Protein AF-A0A6D2HMR9-F1 (afdb_monomer_lite)

Foldseek 3Di:
DAPDWDWDWDDPDPPDIDTDIGGHQQPPPDPSFGQLAVLLVVLLVLLVVCVVVVDLPVLVDPVNLVSLVVNVCVQPPDDPDPDPAGFGAPCRHPNNDPPVCGGHHPRRRVSVVSSVVSCVVSDDDPPDD

InterPro domains:
  IPR008928 Six-hairpin glycosidase superfamily [SSF48208] (23-123)
  IPR024746 Glycosyl hydrolase family 100 [PF12899] (1-126)
  IPR024746 Glycosyl hydrolase family 100 [PTHR31916] (1-124)

Secondary structure (DSSP, 8-state):
--SEEEEEEEEEETTEEEEEEEEESSSSSTT----HHHHHHHHHHHHHHHHHH---HHHHSHHHHHHHHHHHHHHS---S--SSSPPB-TT-SS--S-SS--BS-HHHHHHHHHHHHHHHHHS------

Organism: NCBI:txid1685480

Sequence (129 aa):
MPASLKIRTVALDENTTEEVLDPDFGESAIGRVAPVGSSLWWIILLRAYGMLTEDFSLQERIDVQTGIKLIMNLCLADGFDMFPTLLVTGGSCMVDCRMGIHGHPLEIQSLFYSALKCLREMLPVNGSS

pLDDT: mean 88.16, std 10.09, range [33.56, 96.75]

Structure (mmCIF, N/CA/C/O backbone):
data_AF-A0A6D2HMR9-F1
#
_entry.id   AF-A0A6D2HMR9-F1
#
loop_
_atom_site.group_PDB
_atom_site.id
_atom_site.type_symbol
_atom_site.label_atom_id
_atom_site.label_alt_id
_atom_site.label_comp_id
_atom_site.label_asym_id
_atom_site.label_entity_id
_atom_site.label_seq_id
_atom_site.pdbx_PDB_ins_code
_atom_site.Cartn_x
_atom_site.Cartn_y
_atom_site.Cartn_z
_atom_site.occupancy
_atom_site.B_iso_or_equiv
_atom_site.auth_seq_id
_atom_site.auth_comp_id
_atom_site.auth_asym_id
_atom_site.auth_atom_id
_atom_site.pdbx_PDB_model_num
ATOM 1 N N . MET A 1 1 ? -2.228 4.771 -2.754 1.00 88.06 1 MET A N 1
ATOM 2 C CA . MET A 1 1 ? -1.896 5.494 -1.506 1.00 88.06 1 MET A CA 1
ATOM 3 C C . MET A 1 1 ? -0.828 6.528 -1.821 1.00 88.06 1 MET A C 1
ATOM 5 O O . MET A 1 1 ? 0.008 6.209 -2.661 1.00 88.06 1 MET A O 1
ATOM 9 N N . PRO A 1 2 ? -0.878 7.737 -1.235 1.00 89.12 2 PRO A N 1
ATOM 10 C CA . PRO A 1 2 ? 0.129 8.767 -1.484 1.00 89.12 2 PRO A CA 1
ATOM 11 C C . PRO A 1 2 ? 1.487 8.388 -0.877 1.00 89.12 2 PRO A C 1
ATOM 13 O O . PRO A 1 2 ? 1.558 7.603 0.072 1.00 89.12 2 PRO A O 1
ATOM 16 N N . ALA A 1 3 ? 2.564 8.938 -1.437 1.00 87.31 3 ALA A N 1
ATOM 17 C CA . ALA A 1 3 ? 3.919 8.802 -0.907 1.00 87.31 3 ALA A CA 1
ATOM 18 C C . ALA A 1 3 ? 4.100 9.669 0.342 1.00 87.31 3 ALA A C 1
ATOM 20 O O . ALA A 1 3 ? 4.688 9.239 1.331 1.00 87.31 3 ALA A O 1
ATOM 21 N N . SER A 1 4 ? 3.571 10.890 0.291 1.00 89.50 4 SER A N 1
ATOM 22 C CA . SER A 1 4 ? 3.618 11.854 1.384 1.00 89.50 4 SER A CA 1
ATOM 23 C C . SER A 1 4 ? 2.376 12.743 1.364 1.00 89.50 4 SER A C 1
ATOM 25 O O . SER A 1 4 ? 1.587 12.704 0.419 1.00 89.50 4 SER A O 1
ATOM 27 N N . LEU A 1 5 ? 2.177 13.530 2.417 1.00 93.00 5 LEU A N 1
ATOM 28 C CA . LEU A 1 5 ? 1.146 14.561 2.453 1.00 93.00 5 LEU A CA 1
ATOM 29 C C . LEU A 1 5 ? 1.676 15.797 3.174 1.00 93.00 5 LEU A C 1
ATOM 31 O O . LEU A 1 5 ? 2.511 15.687 4.075 1.00 93.00 5 LEU A O 1
ATOM 35 N N . LYS A 1 6 ? 1.178 16.969 2.790 1.00 93.00 6 LYS A N 1
ATOM 36 C CA . LYS A 1 6 ? 1.446 18.243 3.461 1.00 93.00 6 LYS A CA 1
ATOM 37 C C . LYS A 1 6 ? 0.140 18.838 3.963 1.00 93.00 6 LYS A C 1
ATOM 39 O O . LYS A 1 6 ? -0.915 18.607 3.384 1.00 93.00 6 LYS A O 1
ATOM 44 N N . ILE A 1 7 ? 0.218 19.620 5.030 1.00 93.19 7 ILE A N 1
ATOM 45 C CA . ILE A 1 7 ? -0.912 20.414 5.511 1.00 93.19 7 ILE A CA 1
ATOM 46 C C . ILE A 1 7 ? -0.753 21.809 4.909 1.00 93.19 7 ILE A C 1
ATOM 48 O O . ILE A 1 7 ? 0.304 22.427 5.059 1.00 93.19 7 ILE A O 1
ATOM 52 N N . ARG A 1 8 ? -1.771 22.286 4.189 1.00 90.62 8 ARG A N 1
ATOM 53 C CA . ARG A 1 8 ? -1.816 23.647 3.646 1.00 90.62 8 ARG A CA 1
ATOM 54 C C . ARG A 1 8 ? -2.909 24.436 4.344 1.00 90.62 8 ARG A C 1
ATOM 56 O O . ARG A 1 8 ? -4.047 23.987 4.409 1.00 90.62 8 ARG A O 1
ATOM 63 N N . THR A 1 9 ? -2.560 25.625 4.815 1.00 89.94 9 THR A N 1
ATOM 64 C CA . THR A 1 9 ? -3.522 26.582 5.360 1.00 89.94 9 THR A CA 1
ATOM 65 C C . THR A 1 9 ? -4.052 27.449 4.223 1.00 89.94 9 THR A C 1
ATOM 67 O O . THR A 1 9 ? -3.276 28.133 3.553 1.00 89.94 9 THR A O 1
ATOM 70 N N . VAL A 1 10 ? -5.360 27.407 3.985 1.00 87.44 10 VAL A N 1
ATOM 71 C CA . VAL A 1 10 ? -6.041 28.187 2.945 1.00 87.44 10 VAL A CA 1
ATOM 72 C C . VAL A 1 10 ? -6.919 29.235 3.623 1.00 87.44 10 VAL A C 1
ATOM 74 O O . VAL A 1 10 ? -7.682 28.913 4.530 1.00 87.44 10 VAL A O 1
ATOM 77 N N . ALA A 1 11 ? -6.795 30.498 3.213 1.00 85.31 11 ALA A N 1
ATOM 78 C CA . ALA A 1 11 ? -7.689 31.555 3.675 1.00 85.31 11 ALA A CA 1
ATOM 79 C C . ALA A 1 11 ? -9.036 31.425 2.950 1.00 85.31 11 ALA A C 1
ATOM 81 O O . ALA A 1 11 ? -9.073 31.467 1.720 1.00 85.31 11 ALA A O 1
ATOM 82 N N . LEU A 1 12 ? -10.114 31.246 3.713 1.00 79.94 12 LEU A N 1
ATOM 83 C CA . LEU A 1 12 ? -11.483 31.234 3.195 1.00 79.94 12 LEU A CA 1
ATOM 84 C C . LEU A 1 12 ? -12.058 32.656 3.144 1.00 79.94 12 LEU A C 1
ATOM 86 O O . LEU A 1 12 ? -12.690 33.006 2.157 1.00 79.94 12 LEU A O 1
ATOM 90 N N . ASP A 1 13 ? -11.769 33.465 4.171 1.00 81.31 13 ASP A N 1
ATOM 91 C CA . ASP A 1 13 ? -12.193 34.864 4.342 1.00 81.31 13 ASP A CA 1
ATOM 92 C C . ASP A 1 13 ? -11.123 35.661 5.124 1.00 81.31 13 ASP A C 1
ATOM 94 O O . ASP 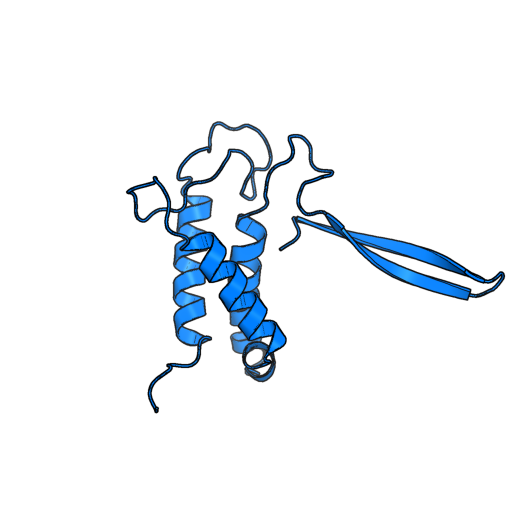A 1 13 ? -10.157 35.077 5.620 1.00 81.31 13 ASP A O 1
ATOM 98 N N . GLU A 1 14 ? -11.296 36.984 5.294 1.00 74.69 14 GLU A N 1
ATOM 99 C CA . GLU A 1 14 ? -10.324 37.886 5.959 1.00 74.69 14 GLU A CA 1
ATOM 100 C C . GLU A 1 14 ? -9.881 37.430 7.367 1.00 74.69 14 GLU A C 1
ATOM 102 O O . GLU A 1 14 ? -8.781 37.770 7.796 1.00 74.69 14 GLU A O 1
ATOM 107 N N . ASN A 1 15 ? -10.696 36.628 8.067 1.00 77.94 15 ASN A N 1
ATOM 108 C CA . ASN A 1 15 ? -10.433 36.152 9.431 1.00 77.94 15 ASN A CA 1
ATOM 109 C C . ASN A 1 15 ? -10.560 34.626 9.615 1.00 77.94 15 ASN A C 1
ATOM 111 O O . ASN A 1 15 ? -10.557 34.152 10.752 1.00 77.94 15 ASN A O 1
ATOM 115 N N . THR A 1 16 ? -10.727 33.834 8.550 1.00 81.56 16 THR A N 1
ATOM 116 C CA . THR A 1 16 ? -10.947 32.379 8.677 1.00 81.56 16 THR A CA 1
ATOM 117 C C . THR A 1 16 ? -10.012 31.595 7.770 1.00 81.56 16 THR A C 1
ATOM 119 O O . THR A 1 16 ? -9.970 31.798 6.558 1.00 81.56 16 THR A O 1
ATOM 122 N N . THR A 1 17 ? -9.269 30.675 8.380 1.00 87.12 17 THR A N 1
ATOM 123 C CA . THR A 1 17 ? -8.332 29.776 7.707 1.00 87.12 17 THR A CA 1
ATOM 124 C C . THR A 1 17 ? -8.759 28.329 7.899 1.00 87.12 17 THR A C 1
ATOM 126 O O . THR A 1 17 ? -9.106 27.942 9.013 1.00 87.12 17 THR A O 1
ATOM 129 N N . GLU A 1 18 ? -8.675 27.527 6.844 1.00 91.25 18 GLU A N 1
ATOM 130 C CA . GLU A 1 18 ? -8.920 26.085 6.877 1.00 91.25 18 GLU A CA 1
ATOM 131 C C . GLU A 1 18 ? -7.628 25.315 6.589 1.00 91.25 18 GLU A C 1
ATOM 133 O O . GLU A 1 18 ? -6.816 25.718 5.751 1.00 91.25 18 GLU A O 1
ATOM 138 N N . GLU A 1 19 ? -7.426 24.206 7.299 1.00 92.31 19 GLU A N 1
ATOM 139 C CA . GLU A 1 19 ? -6.329 23.278 7.041 1.00 92.31 19 GLU A CA 1
ATOM 140 C C . GLU A 1 19 ? -6.785 22.177 6.087 1.00 92.31 19 GLU A C 1
ATOM 142 O O . GLU A 1 19 ? -7.712 21.422 6.374 1.00 92.31 19 GLU A O 1
ATOM 147 N N . VAL A 1 20 ? -6.095 22.062 4.955 1.00 92.44 20 VAL A N 1
ATOM 148 C CA . VAL A 1 20 ? -6.380 21.067 3.922 1.00 92.44 20 VAL A CA 1
ATOM 149 C C . VAL A 1 20 ? -5.195 20.119 3.787 1.00 92.44 20 VAL A C 1
ATOM 151 O O . VAL A 1 20 ? -4.038 20.547 3.727 1.00 92.44 20 VAL A O 1
ATOM 154 N N . LEU A 1 21 ? -5.484 18.820 3.707 1.00 92.56 21 LEU A N 1
ATOM 155 C CA . LEU A 1 21 ? -4.483 17.799 3.408 1.00 92.56 21 LEU A CA 1
ATOM 156 C C . LEU A 1 21 ? -4.192 17.782 1.904 1.00 92.56 21 LEU A C 1
ATOM 158 O O . LEU A 1 21 ? -5.089 17.594 1.087 1.00 92.56 21 LEU A O 1
ATOM 162 N N . ASP A 1 22 ? -2.923 17.946 1.555 1.00 91.88 22 ASP A N 1
ATOM 163 C CA . ASP A 1 22 ? -2.403 17.934 0.192 1.00 91.88 22 ASP A CA 1
ATOM 164 C C . ASP A 1 22 ? -1.545 16.679 -0.031 1.00 91.88 22 ASP A C 1
ATOM 166 O O . ASP A 1 22 ? -0.379 16.659 0.383 1.00 91.88 22 ASP A O 1
ATOM 170 N N . PRO A 1 23 ? -2.115 15.600 -0.594 1.00 92.06 23 PRO A N 1
ATOM 171 C CA . PRO A 1 23 ? -1.385 14.365 -0.856 1.00 92.06 23 PRO A CA 1
ATOM 172 C C . PRO A 1 23 ? -0.488 14.485 -2.098 1.00 92.06 23 PRO A C 1
ATOM 174 O O . PRO A 1 23 ? -0.895 15.062 -3.098 1.00 92.06 23 PRO A O 1
ATOM 177 N N . ASP A 1 24 ? 0.693 13.864 -2.056 1.00 90.50 24 ASP A N 1
ATOM 178 C CA . ASP A 1 24 ? 1.592 13.688 -3.205 1.00 90.50 24 ASP A CA 1
ATOM 179 C C . ASP A 1 24 ? 1.704 12.194 -3.534 1.00 90.50 24 ASP A C 1
ATOM 181 O O . ASP A 1 24 ? 2.170 11.395 -2.711 1.00 90.50 24 ASP A O 1
ATOM 185 N N . PHE A 1 25 ? 1.268 11.796 -4.730 1.00 88.12 25 PHE A N 1
ATOM 186 C CA . PHE A 1 25 ? 1.316 10.412 -5.215 1.00 88.12 25 PHE A CA 1
ATOM 187 C C . PHE A 1 25 ? 2.574 10.107 -6.036 1.00 88.12 25 PHE A C 1
ATOM 189 O O . PHE A 1 25 ? 2.668 9.039 -6.644 1.00 88.12 25 PHE A O 1
ATOM 196 N N . GLY A 1 26 ? 3.554 11.011 -6.019 1.00 84.62 26 GLY A N 1
ATOM 197 C CA . GLY A 1 26 ? 4.788 10.913 -6.787 1.00 84.62 26 GLY A CA 1
ATOM 198 C C . GLY A 1 26 ? 4.834 11.893 -7.957 1.00 84.62 26 GLY A C 1
ATOM 199 O O . GLY A 1 26 ? 5.865 11.986 -8.619 1.00 84.62 26 GLY A O 1
ATOM 200 N N . GLU A 1 27 ? 3.776 12.667 -8.214 1.00 84.31 27 GLU A N 1
ATOM 201 C CA . GLU A 1 27 ? 3.772 13.717 -9.236 1.00 84.31 27 GLU A CA 1
ATOM 202 C C . GLU A 1 27 ? 4.801 14.818 -8.960 1.00 84.31 27 GLU A C 1
ATOM 204 O O . GLU A 1 27 ? 5.366 15.371 -9.911 1.00 84.31 27 GLU A O 1
ATOM 209 N N . SER A 1 28 ? 5.079 15.095 -7.681 1.00 80.69 28 SER A N 1
ATOM 210 C CA . SER A 1 28 ? 6.090 16.069 -7.257 1.00 80.69 28 SER A CA 1
ATOM 211 C C . SER A 1 28 ? 7.437 15.422 -6.915 1.00 80.69 28 SER A C 1
ATOM 213 O O . SER A 1 28 ? 8.416 16.132 -6.676 1.00 80.69 28 SER A O 1
ATOM 215 N N . ALA A 1 29 ? 7.517 14.087 -6.921 1.00 78.06 29 ALA A N 1
ATOM 216 C CA . ALA A 1 29 ? 8.737 13.351 -6.620 1.00 78.06 29 ALA A CA 1
ATOM 217 C C . ALA A 1 29 ? 9.742 13.391 -7.783 1.00 78.06 29 ALA A C 1
ATOM 219 O O . ALA A 1 29 ? 9.389 13.364 -8.970 1.00 78.06 29 ALA A O 1
ATOM 220 N N . ILE A 1 30 ? 11.032 13.398 -7.440 1.00 69.69 30 ILE A N 1
ATOM 221 C CA . ILE A 1 30 ? 12.120 13.362 -8.421 1.00 69.69 30 ILE A CA 1
ATOM 222 C C . ILE A 1 30 ? 12.044 12.030 -9.180 1.00 69.69 30 ILE A C 1
ATOM 224 O O . ILE A 1 30 ? 12.223 10.962 -8.608 1.00 69.69 30 ILE A O 1
ATOM 228 N N . GLY A 1 31 ? 11.771 12.092 -10.486 1.00 69.50 31 G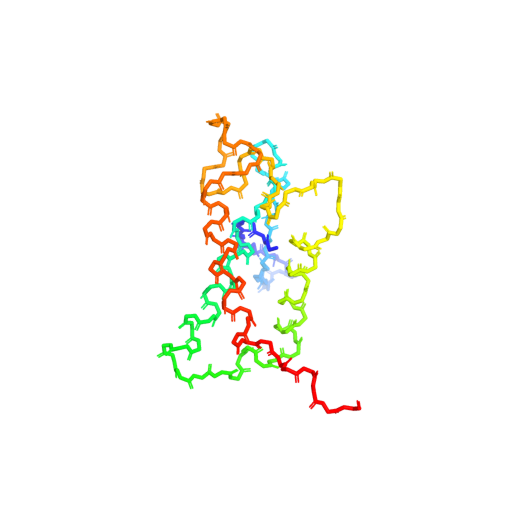LY A N 1
ATOM 229 C CA . GLY A 1 31 ? 11.650 10.903 -11.337 1.00 69.50 31 GLY A CA 1
ATOM 230 C C . GLY A 1 31 ? 10.235 10.333 -11.477 1.00 69.50 31 GLY A C 1
ATOM 231 O O . GLY A 1 31 ? 10.089 9.344 -12.191 1.00 69.50 31 GLY A O 1
ATOM 232 N N . ARG A 1 32 ? 9.214 10.972 -10.880 1.00 77.44 32 ARG A N 1
ATOM 233 C CA . ARG A 1 32 ? 7.788 10.607 -11.005 1.00 77.44 32 ARG A CA 1
ATOM 234 C C . ARG A 1 32 ? 7.518 9.122 -10.764 1.00 77.44 32 ARG A C 1
ATOM 236 O O . ARG A 1 32 ? 6.998 8.421 -11.633 1.00 77.44 32 ARG A O 1
ATOM 243 N N . VAL A 1 33 ? 7.925 8.640 -9.595 1.00 74.81 33 VAL A N 1
ATOM 244 C CA . VAL A 1 33 ? 7.834 7.220 -9.250 1.00 74.81 33 VAL A CA 1
ATOM 245 C C . VAL A 1 33 ? 6.578 6.938 -8.435 1.00 74.81 33 VAL A C 1
ATOM 247 O O . VAL A 1 33 ? 6.278 7.648 -7.480 1.00 74.81 33 VAL A O 1
ATOM 250 N N . ALA A 1 34 ? 5.856 5.878 -8.800 1.00 78.69 34 ALA A N 1
ATOM 251 C CA . ALA A 1 34 ? 4.678 5.437 -8.066 1.00 78.69 34 ALA A CA 1
ATOM 252 C C . ALA A 1 34 ? 5.076 4.732 -6.746 1.00 78.69 34 ALA A C 1
ATOM 254 O O . ALA A 1 34 ? 5.848 3.764 -6.778 1.00 78.69 34 ALA A O 1
ATOM 255 N N . PRO A 1 35 ? 4.527 5.142 -5.587 1.00 80.25 35 PRO A N 1
ATOM 256 C CA . PRO A 1 35 ? 4.905 4.626 -4.272 1.00 80.25 35 PRO A CA 1
ATOM 257 C C . PRO A 1 35 ? 4.154 3.327 -3.938 1.00 80.25 35 PRO A C 1
ATOM 259 O O . PRO A 1 35 ? 3.272 3.287 -3.074 1.00 80.25 35 PRO A O 1
ATOM 262 N N . VAL A 1 36 ? 4.493 2.235 -4.625 1.00 86.38 36 VAL A N 1
ATOM 263 C CA . VAL A 1 36 ? 3.870 0.917 -4.392 1.00 86.38 36 VAL A CA 1
ATOM 264 C C . VAL A 1 36 ? 4.029 0.493 -2.928 1.00 86.38 36 VAL A C 1
ATOM 266 O O . VAL A 1 36 ? 3.058 0.054 -2.304 1.00 86.38 36 VAL A O 1
ATOM 269 N N . GLY A 1 37 ? 5.213 0.717 -2.345 1.00 89.00 37 GLY A N 1
ATOM 270 C CA . GLY A 1 37 ? 5.504 0.403 -0.945 1.00 89.00 37 GLY A CA 1
ATOM 271 C C . GLY A 1 37 ? 4.518 1.021 0.054 1.00 89.00 37 GLY A C 1
ATOM 272 O O . GLY A 1 37 ? 4.084 0.331 0.976 1.00 89.00 37 GLY A O 1
ATOM 273 N N . SER A 1 38 ? 4.083 2.269 -0.154 1.00 91.88 38 SER A N 1
ATOM 274 C CA . SER A 1 38 ? 3.160 2.958 0.762 1.00 91.88 38 SER A CA 1
ATOM 275 C C . SER A 1 38 ? 1.812 2.247 0.889 1.00 91.88 38 SER A C 1
ATOM 277 O O . SER A 1 38 ? 1.233 2.191 1.972 1.00 91.88 38 SER A O 1
ATOM 279 N N . SER A 1 39 ? 1.310 1.666 -0.205 1.00 93.00 39 SER A N 1
ATOM 280 C CA . SER A 1 39 ? 0.043 0.923 -0.184 1.00 93.00 39 SER A CA 1
ATOM 281 C C . SER A 1 39 ? 0.138 -0.390 0.597 1.00 93.00 39 SER A C 1
ATOM 283 O O . SER A 1 39 ? -0.771 -0.724 1.356 1.00 93.00 39 SER A O 1
ATOM 285 N N . LEU A 1 40 ? 1.265 -1.094 0.475 1.00 95.38 40 LEU A N 1
ATOM 286 C CA . LEU A 1 40 ? 1.522 -2.342 1.191 1.00 95.38 40 LEU A CA 1
ATOM 287 C C . LEU A 1 40 ? 1.706 -2.084 2.690 1.00 95.38 40 LEU A C 1
ATOM 289 O O . LEU A 1 40 ? 1.134 -2.792 3.519 1.00 95.38 40 LEU A O 1
ATOM 293 N N . TRP A 1 41 ? 2.434 -1.021 3.042 1.00 95.94 41 TRP A N 1
ATOM 294 C CA . TRP A 1 41 ? 2.591 -0.591 4.430 1.00 95.94 41 TRP A CA 1
ATOM 295 C C . TRP A 1 41 ? 1.271 -0.204 5.085 1.00 95.94 41 TRP A C 1
ATOM 297 O O . TRP A 1 41 ? 1.051 -0.553 6.242 1.00 95.94 41 TRP A O 1
ATOM 307 N N . TRP A 1 42 ? 0.374 0.459 4.355 1.00 96.19 42 TRP A N 1
ATOM 308 C CA . TRP A 1 42 ? -0.939 0.833 4.879 1.00 96.19 42 TRP A CA 1
ATOM 309 C C . TRP A 1 42 ? -1.754 -0.391 5.330 1.00 96.19 42 TRP A C 1
ATOM 311 O O . TRP A 1 42 ? -2.329 -0.378 6.416 1.00 96.19 42 TRP A O 1
ATOM 321 N N . ILE A 1 43 ? -1.726 -1.484 4.559 1.00 96.50 43 ILE A N 1
ATOM 322 C CA . ILE A 1 43 ? -2.382 -2.753 4.924 1.00 96.50 43 ILE A CA 1
ATOM 323 C C . ILE A 1 43 ? -1.754 -3.355 6.190 1.00 96.50 43 ILE A C 1
ATOM 325 O O . ILE A 1 43 ? -2.467 -3.782 7.099 1.00 96.50 43 ILE A O 1
ATOM 329 N N . ILE A 1 44 ? -0.420 -3.396 6.254 1.00 96.75 44 ILE A N 1
ATOM 330 C CA . ILE A 1 44 ? 0.313 -3.963 7.396 1.00 96.75 44 ILE A CA 1
ATOM 331 C C . ILE A 1 44 ? 0.027 -3.157 8.671 1.00 96.75 44 ILE A C 1
ATOM 333 O O . ILE A 1 44 ? -0.203 -3.742 9.730 1.00 96.75 44 ILE A O 1
ATOM 337 N N . LEU A 1 45 ? -0.005 -1.826 8.568 1.00 96.69 45 LEU A N 1
ATOM 338 C CA . LEU A 1 45 ? -0.315 -0.929 9.680 1.00 96.69 45 LEU A CA 1
ATOM 339 C C . LEU A 1 45 ? -1.762 -1.060 10.147 1.00 96.69 45 LEU A C 1
ATOM 341 O O . LEU A 1 45 ? -1.994 -1.087 11.351 1.00 96.69 45 LEU A O 1
ATOM 345 N N . LEU A 1 46 ? -2.722 -1.192 9.229 1.00 96.56 46 LEU A N 1
ATOM 346 C CA . LEU A 1 46 ? -4.125 -1.412 9.583 1.00 96.56 46 LEU A CA 1
ATOM 347 C C . LEU A 1 46 ? -4.297 -2.695 10.406 1.00 96.56 46 LEU A C 1
ATOM 349 O O . LEU A 1 46 ? -4.961 -2.683 11.442 1.00 96.56 46 LEU A O 1
ATOM 353 N N . ARG A 1 47 ? -3.635 -3.784 9.998 1.00 96.06 47 ARG A N 1
ATOM 354 C CA . ARG A 1 47 ? -3.635 -5.026 10.778 1.00 96.06 47 ARG A CA 1
ATOM 355 C C . ARG A 1 47 ? -2.960 -4.843 12.135 1.00 96.06 47 ARG A C 1
ATOM 357 O O . ARG A 1 47 ? -3.466 -5.328 13.144 1.00 96.06 47 ARG A O 1
ATOM 364 N N . ALA A 1 48 ? -1.798 -4.190 12.160 1.00 96.75 48 ALA A N 1
ATOM 365 C CA . ALA A 1 48 ? -1.061 -3.948 13.396 1.00 96.75 48 ALA A CA 1
ATOM 366 C C . ALA A 1 48 ? -1.891 -3.1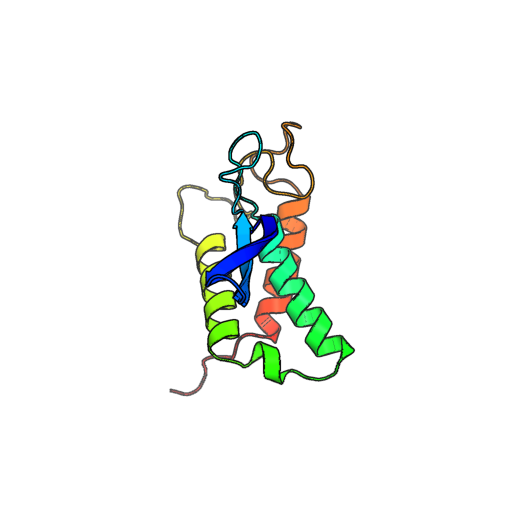23 14.387 1.00 96.75 48 ALA A C 1
ATOM 368 O O . ALA A 1 48 ? -1.893 -3.439 15.572 1.00 96.75 48 ALA A O 1
ATOM 369 N N . TYR A 1 49 ? -2.636 -2.128 13.898 1.00 96.69 49 TYR A N 1
ATOM 370 C CA . TYR A 1 49 ? -3.581 -1.354 14.693 1.00 96.69 49 TYR A CA 1
ATOM 371 C C . TYR A 1 49 ? -4.612 -2.267 15.358 1.00 96.69 49 TYR A C 1
ATOM 373 O O . TYR A 1 49 ? -4.630 -2.326 16.581 1.00 96.69 49 TYR A O 1
ATOM 381 N N . GLY A 1 50 ? -5.374 -3.050 14.583 1.00 95.00 50 GLY A N 1
ATOM 382 C CA . GLY A 1 50 ? -6.417 -3.917 15.145 1.00 95.00 50 GLY A CA 1
ATOM 383 C C . GLY A 1 50 ? -5.877 -4.967 16.119 1.00 95.00 50 GLY A C 1
ATOM 384 O O . GLY A 1 50 ? -6.506 -5.270 17.126 1.00 95.00 5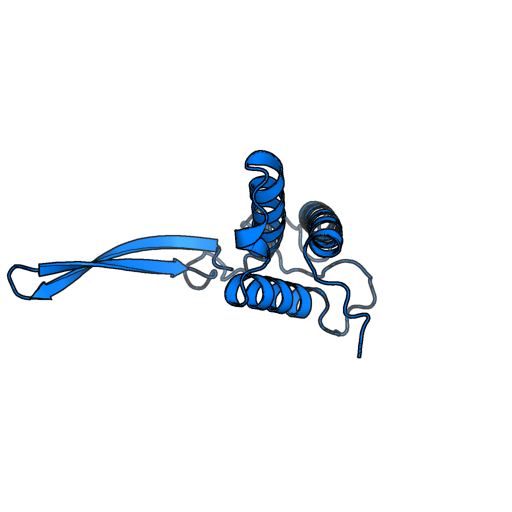0 GLY A O 1
ATOM 385 N N . MET A 1 51 ? -4.666 -5.478 15.876 1.00 95.00 51 MET A N 1
ATOM 386 C CA . MET A 1 51 ? -4.000 -6.386 16.812 1.00 95.00 51 MET A CA 1
ATOM 387 C C . MET A 1 51 ? -3.578 -5.730 18.128 1.00 95.00 51 MET A C 1
ATOM 389 O O . MET A 1 51 ? -3.609 -6.391 19.160 1.00 95.00 51 MET A O 1
ATOM 393 N N . LEU A 1 52 ? -3.106 -4.484 18.089 1.00 96.69 52 LEU A N 1
ATOM 394 C CA . LEU A 1 52 ? -2.583 -3.791 19.268 1.00 96.69 52 LEU A CA 1
ATOM 395 C C . LEU A 1 52 ? -3.688 -3.138 20.098 1.00 96.69 52 LEU A C 1
ATOM 397 O O . LEU A 1 52 ? -3.547 -3.038 21.313 1.00 96.69 52 LEU A O 1
ATOM 401 N N . THR A 1 53 ? -4.756 -2.668 19.455 1.00 96.56 53 THR A N 1
ATOM 402 C CA . THR A 1 53 ? -5.908 -2.063 20.135 1.00 96.56 53 THR A CA 1
ATOM 403 C C . THR A 1 53 ? -6.980 -3.078 20.506 1.00 96.56 53 THR A C 1
ATOM 405 O O . THR A 1 53 ? -7.877 -2.732 21.268 1.00 96.56 53 THR A O 1
ATOM 408 N N . GLU A 1 54 ? -6.906 -4.295 19.956 1.00 94.75 54 GLU A N 1
ATOM 409 C CA . GLU A 1 54 ? -7.966 -5.312 20.009 1.00 94.75 54 GLU A CA 1
ATOM 410 C C . GLU A 1 54 ? -9.305 -4.823 19.411 1.00 94.75 54 GLU A C 1
ATOM 412 O O . GLU A 1 54 ? -10.357 -5.416 19.649 1.00 94.75 54 GLU A O 1
ATOM 417 N N . ASP A 1 55 ? -9.272 -3.757 18.600 1.00 94.44 55 ASP A N 1
ATOM 418 C CA . ASP A 1 55 ? -10.436 -3.173 17.932 1.00 94.44 55 ASP A CA 1
ATOM 419 C C . ASP A 1 55 ? -10.358 -3.366 16.412 1.00 94.44 55 ASP A C 1
ATOM 421 O O . ASP A 1 55 ? -9.574 -2.726 15.704 1.00 94.44 55 ASP A O 1
ATOM 425 N N . PHE A 1 56 ? -11.227 -4.240 15.905 1.00 94.44 56 PHE A N 1
ATOM 426 C CA . PHE A 1 56 ? -11.349 -4.553 14.482 1.00 94.44 56 PHE A CA 1
ATOM 427 C C . PHE A 1 56 ? -12.442 -3.741 13.768 1.00 94.44 56 PHE A C 1
ATOM 429 O O . PHE A 1 56 ? -12.623 -3.887 12.560 1.00 94.44 56 PHE A O 1
ATOM 436 N N . SER A 1 57 ? -13.135 -2.832 14.456 1.00 94.56 57 SER A N 1
ATOM 437 C CA . SER A 1 57 ? -14.204 -2.031 13.847 1.00 94.56 57 SER A CA 1
ATOM 438 C C . SER A 1 57 ? -13.697 -1.161 12.691 1.00 94.56 57 SER A C 1
ATOM 440 O O . SER A 1 57 ? -14.381 -1.002 11.680 1.00 94.56 57 SER A O 1
ATOM 442 N N . LEU A 1 58 ? -12.465 -0.642 12.789 1.00 93.62 58 LEU A N 1
ATOM 443 C CA . LEU A 1 58 ? -11.860 0.193 11.751 1.00 93.62 58 LEU A CA 1
ATOM 444 C C . LEU A 1 58 ? -11.694 -0.565 10.429 1.00 93.62 58 LEU A C 1
ATOM 446 O O . LEU A 1 58 ? -12.041 -0.029 9.378 1.00 93.62 58 LEU A O 1
ATOM 450 N N . GLN A 1 59 ? -11.182 -1.799 10.472 1.00 93.44 59 GLN A N 1
ATOM 451 C CA . GLN A 1 59 ? -10.978 -2.601 9.262 1.00 93.44 59 GLN A CA 1
ATOM 452 C C . GLN A 1 59 ? -12.298 -3.061 8.635 1.00 93.44 59 GLN A C 1
ATOM 454 O O . GLN A 1 59 ? -12.338 -3.288 7.431 1.00 93.44 59 GLN A O 1
ATOM 459 N N . GLU A 1 60 ? -13.376 -3.179 9.411 1.00 93.38 60 GLU A N 1
ATOM 460 C CA . GLU A 1 60 ? -14.697 -3.605 8.929 1.00 93.38 60 GLU A CA 1
ATOM 461 C C . GLU A 1 60 ? -15.468 -2.495 8.206 1.00 93.38 60 GLU A C 1
ATOM 463 O O . GLU A 1 60 ? -16.412 -2.778 7.461 1.00 93.38 60 GLU A O 1
ATOM 468 N N . ARG A 1 61 ? -15.073 -1.228 8.381 1.00 95.31 61 ARG A N 1
ATOM 469 C CA . ARG A 1 61 ? -15.753 -0.111 7.724 1.00 95.31 61 ARG A CA 1
ATOM 470 C C . ARG A 1 61 ? -15.714 -0.241 6.203 1.00 95.31 61 ARG A C 1
ATOM 472 O O . ARG A 1 61 ? -14.708 -0.614 5.599 1.00 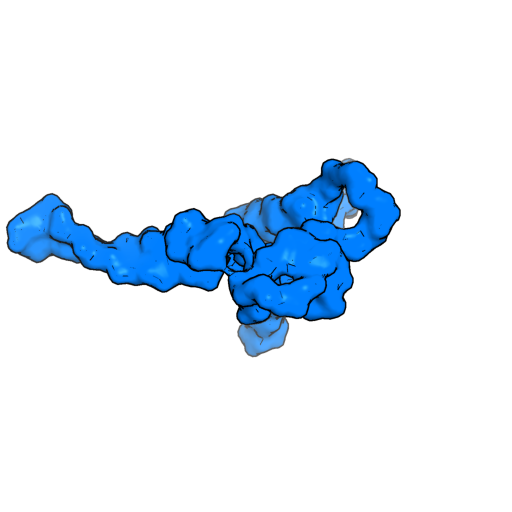95.31 61 ARG A O 1
ATOM 479 N N . ILE A 1 62 ? -16.817 0.152 5.569 1.00 95.06 62 ILE A N 1
ATOM 480 C CA . ILE A 1 62 ? -17.008 0.021 4.121 1.00 95.06 62 ILE A CA 1
ATOM 481 C C . ILE A 1 62 ? -15.980 0.809 3.300 1.00 95.06 62 ILE A C 1
ATOM 483 O O . ILE A 1 62 ? -15.517 0.329 2.265 1.00 95.06 62 ILE A O 1
ATOM 487 N N . ASP A 1 63 ? -15.592 1.998 3.758 1.00 95.31 63 ASP A N 1
ATOM 488 C CA . ASP A 1 63 ? -14.585 2.839 3.111 1.00 95.31 63 ASP A CA 1
ATOM 489 C C . ASP A 1 63 ? -13.194 2.199 3.186 1.00 95.31 63 ASP A C 1
ATOM 491 O O . ASP A 1 63 ? -12.487 2.129 2.178 1.00 95.31 63 ASP A O 1
ATOM 495 N N . VAL A 1 64 ? -12.845 1.629 4.340 1.00 95.81 64 VAL A N 1
ATOM 496 C CA . VAL A 1 64 ? -11.584 0.907 4.553 1.00 95.81 64 VAL A CA 1
ATOM 497 C C . VAL A 1 64 ? -11.535 -0.384 3.729 1.00 95.81 64 VAL A C 1
ATOM 499 O O . VAL A 1 64 ? -10.559 -0.614 3.015 1.00 95.81 64 VAL A O 1
ATOM 502 N N . GLN A 1 65 ? -12.606 -1.182 3.726 1.00 95.88 65 GLN A N 1
ATOM 503 C CA . GLN A 1 65 ? -12.731 -2.383 2.888 1.00 95.88 65 GLN A CA 1
ATOM 504 C C . GLN A 1 65 ? -12.647 -2.065 1.392 1.00 95.88 65 GLN A C 1
ATOM 506 O O . GLN A 1 65 ? -12.035 -2.808 0.623 1.00 95.88 65 GLN A O 1
ATOM 511 N N . THR A 1 66 ? -13.229 -0.945 0.962 1.00 95.12 66 THR A N 1
ATOM 512 C CA . THR A 1 66 ? -13.111 -0.476 -0.424 1.00 95.12 66 THR A CA 1
ATOM 513 C C . THR A 1 66 ? -11.664 -0.105 -0.745 1.00 95.12 66 THR A C 1
ATOM 515 O O . THR A 1 66 ? -11.138 -0.533 -1.771 1.00 95.12 66 THR A O 1
ATOM 518 N N . GLY A 1 67 ? -10.987 0.612 0.157 1.00 94.88 67 GLY A N 1
ATOM 519 C CA . GLY A 1 67 ? -9.567 0.945 0.026 1.00 94.88 67 GLY A CA 1
ATOM 520 C C . GLY A 1 67 ? -8.675 -0.295 -0.083 1.00 94.88 67 GLY A C 1
ATOM 521 O O . GLY A 1 67 ? -7.847 -0.379 -0.989 1.00 94.88 67 GLY A O 1
ATOM 522 N N . ILE A 1 68 ? -8.902 -1.291 0.777 1.00 94.94 68 ILE A N 1
ATOM 523 C CA . ILE A 1 68 ? -8.225 -2.592 0.730 1.00 94.94 68 ILE A CA 1
ATOM 524 C C . ILE A 1 68 ? -8.398 -3.252 -0.648 1.00 94.94 68 ILE A C 1
ATOM 526 O O . ILE A 1 68 ? -7.412 -3.647 -1.274 1.00 94.94 68 ILE A O 1
ATOM 530 N N . LYS A 1 69 ? -9.641 -3.356 -1.137 1.00 93.62 69 LYS A N 1
ATOM 531 C CA . LYS A 1 69 ? -9.952 -3.996 -2.426 1.00 93.62 69 LYS A CA 1
ATOM 532 C C . LYS A 1 69 ? -9.305 -3.266 -3.602 1.00 93.62 69 LYS A C 1
ATOM 534 O O . LYS A 1 69 ? -8.817 -3.918 -4.518 1.00 93.62 69 LYS A O 1
ATOM 539 N N . LEU A 1 70 ? -9.252 -1.934 -3.573 1.00 94.38 70 LEU A N 1
ATOM 540 C CA . LEU A 1 70 ? -8.578 -1.142 -4.606 1.00 94.38 70 LEU A CA 1
ATOM 541 C C . LEU A 1 70 ? -7.068 -1.410 -4.641 1.00 94.38 70 LEU A C 1
ATOM 543 O O . LEU A 1 70 ? -6.519 -1.602 -5.723 1.00 94.38 70 LEU A O 1
ATOM 547 N N . ILE A 1 71 ? -6.404 -1.469 -3.480 1.00 93.88 71 ILE A N 1
ATOM 548 C CA . ILE A 1 71 ? -4.974 -1.816 -3.411 1.00 93.88 71 ILE A CA 1
ATOM 549 C C . ILE A 1 71 ? -4.749 -3.232 -3.951 1.00 93.88 71 ILE A C 1
ATOM 551 O O . ILE A 1 71 ? -3.860 -3.445 -4.770 1.00 93.88 71 ILE A O 1
ATOM 555 N N . MET A 1 72 ? -5.584 -4.188 -3.539 1.00 91.62 72 MET A N 1
ATOM 556 C CA . MET A 1 72 ? -5.492 -5.575 -3.992 1.00 91.62 72 MET A CA 1
ATOM 557 C C . MET A 1 72 ? -5.670 -5.695 -5.510 1.00 91.62 72 MET A C 1
ATOM 559 O O . MET A 1 72 ? -4.862 -6.352 -6.158 1.00 91.62 72 MET A O 1
ATOM 563 N N . ASN A 1 73 ? -6.666 -5.016 -6.083 1.00 91.56 73 ASN A N 1
ATOM 564 C CA . ASN A 1 73 ? -6.906 -5.012 -7.526 1.00 91.56 73 ASN A CA 1
ATOM 565 C C . ASN A 1 73 ? -5.743 -4.401 -8.312 1.00 91.56 73 ASN A C 1
ATOM 567 O O . ASN A 1 73 ? -5.457 -4.865 -9.406 1.00 91.56 73 ASN A O 1
ATOM 571 N N . LEU A 1 74 ? -5.059 -3.387 -7.772 1.00 90.38 74 LEU A N 1
ATOM 572 C CA . LEU A 1 74 ? -3.872 -2.814 -8.412 1.00 90.38 74 LEU A CA 1
ATOM 573 C C . LEU A 1 74 ? -2.680 -3.780 -8.389 1.00 90.38 74 LEU A C 1
ATOM 575 O O . LEU A 1 74 ? -1.945 -3.857 -9.368 1.00 90.38 74 LEU A O 1
ATOM 579 N N . CYS A 1 75 ? -2.481 -4.512 -7.289 1.00 91.56 75 CYS A N 1
ATOM 580 C CA . CYS A 1 75 ? -1.364 -5.452 -7.155 1.00 91.56 75 CYS A CA 1
ATOM 581 C C . CYS A 1 75 ? -1.597 -6.801 -7.854 1.00 91.56 75 CYS A C 1
ATOM 583 O O . CYS A 1 75 ? -0.628 -7.458 -8.215 1.00 91.56 75 CYS A O 1
ATOM 585 N N . LEU A 1 76 ? -2.853 -7.231 -8.002 1.00 90.88 76 LEU A N 1
ATOM 586 C CA . LEU A 1 76 ? -3.242 -8.509 -8.614 1.00 90.88 76 LEU A CA 1
ATOM 587 C C . LEU A 1 76 ? -3.861 -8.343 -10.007 1.00 90.88 76 LEU A C 1
ATOM 589 O O . LEU A 1 76 ? -4.467 -9.282 -10.516 1.00 90.88 76 LEU A O 1
ATOM 593 N N . ALA A 1 77 ? -3.758 -7.154 -10.602 1.00 88.25 77 ALA A N 1
ATOM 594 C CA . ALA A 1 77 ? -4.243 -6.923 -11.953 1.00 88.25 77 ALA A CA 1
ATOM 595 C C . ALA A 1 77 ? -3.536 -7.857 -12.941 1.00 88.25 77 ALA A C 1
ATOM 597 O O . ALA A 1 77 ? -2.309 -7.983 -12.916 1.00 88.25 77 ALA A O 1
ATOM 598 N N . ASP A 1 78 ? -4.315 -8.457 -13.840 1.00 84.12 78 ASP A N 1
ATOM 599 C CA . ASP A 1 78 ? -3.766 -9.235 -14.943 1.00 84.12 78 ASP A CA 1
ATOM 600 C C . ASP A 1 78 ? -2.853 -8.351 -15.803 1.00 84.12 78 ASP A C 1
ATOM 602 O O . ASP A 1 78 ? -3.192 -7.219 -16.165 1.00 84.12 78 ASP A O 1
ATOM 606 N N . GLY A 1 79 ? -1.681 -8.879 -16.144 1.00 82.94 79 GLY A N 1
ATOM 607 C CA . GLY A 1 79 ? -0.674 -8.176 -16.923 1.00 82.94 79 GLY A CA 1
ATOM 608 C C . GLY A 1 79 ? 0.107 -9.116 -17.832 1.00 82.94 79 GLY A C 1
ATOM 609 O O . GLY A 1 79 ? -0.117 -10.321 -17.868 1.00 82.94 79 GLY A O 1
ATOM 610 N N . PHE A 1 80 ? 1.051 -8.549 -18.581 1.00 86.38 80 PHE A N 1
ATOM 611 C CA . PHE A 1 80 ? 1.969 -9.329 -19.421 1.00 86.38 80 PHE A CA 1
ATOM 612 C C . PHE A 1 80 ? 3.078 -10.019 -18.623 1.00 86.38 80 PHE A C 1
ATOM 614 O O . PHE A 1 80 ? 3.813 -10.840 -19.170 1.00 86.38 80 PHE A O 1
ATOM 621 N N . ASP A 1 81 ? 3.225 -9.655 -17.354 1.00 88.69 81 ASP A N 1
ATOM 622 C CA . ASP A 1 81 ? 4.181 -10.280 -16.465 1.00 88.69 81 ASP A CA 1
ATOM 623 C C . ASP A 1 81 ? 3.684 -11.668 -16.041 1.00 88.69 81 ASP A C 1
ATOM 625 O O . ASP A 1 81 ? 2.573 -11.822 -15.540 1.00 88.69 81 ASP A O 1
ATOM 629 N N . MET A 1 82 ? 4.503 -12.690 -16.289 1.00 88.56 82 MET A N 1
ATOM 630 C CA . MET A 1 82 ? 4.155 -14.093 -16.040 1.00 88.56 82 MET A CA 1
ATOM 631 C C . MET A 1 82 ? 4.596 -14.574 -14.655 1.00 88.56 82 MET A C 1
ATOM 633 O O . MET A 1 82 ? 4.300 -15.710 -14.273 1.00 88.56 82 MET A O 1
ATOM 637 N N . PHE A 1 83 ? 5.351 -13.756 -13.919 1.00 90.38 83 PHE A N 1
ATOM 638 C CA . PHE A 1 83 ? 5.835 -14.117 -12.596 1.00 90.38 83 PHE A CA 1
ATOM 639 C C . PHE A 1 83 ? 4.781 -13.814 -11.521 1.00 90.38 83 PHE A C 1
ATOM 641 O O . PHE A 1 83 ? 4.042 -12.842 -11.622 1.00 90.38 83 PHE A O 1
ATOM 648 N N . PRO A 1 84 ? 4.729 -14.602 -10.431 1.00 89.81 84 PRO A N 1
ATOM 649 C CA . PRO A 1 84 ? 3.829 -14.329 -9.305 1.00 89.81 84 PRO A CA 1
ATOM 650 C C . PRO A 1 84 ? 4.291 -13.136 -8.446 1.00 89.81 84 PRO A C 1
ATOM 652 O O . PRO A 1 84 ? 3.657 -12.798 -7.447 1.00 89.81 84 PRO A O 1
ATOM 655 N N . THR A 1 85 ? 5.441 -12.550 -8.777 1.00 92.75 85 THR A N 1
ATOM 656 C CA . THR A 1 85 ? 6.060 -11.426 -8.080 1.00 92.75 85 THR A CA 1
ATOM 657 C C . THR A 1 85 ? 5.620 -10.105 -8.683 1.00 92.75 85 THR A C 1
ATOM 659 O O . THR A 1 85 ? 5.586 -9.961 -9.895 1.00 92.75 85 THR A O 1
ATOM 662 N N . LEU A 1 86 ? 5.400 -9.095 -7.847 1.00 92.06 86 LEU A N 1
ATOM 663 C CA . LEU A 1 86 ? 4.934 -7.788 -8.295 1.00 92.06 86 LEU A CA 1
ATOM 664 C C . LEU A 1 86 ? 6.018 -7.061 -9.105 1.00 92.06 86 LEU A C 1
ATOM 666 O O . LEU A 1 86 ? 7.085 -6.757 -8.562 1.00 92.06 86 LEU A O 1
ATOM 670 N N . LEU A 1 87 ? 5.751 -6.789 -10.382 1.00 91.69 87 LEU A N 1
ATOM 671 C CA . LEU A 1 87 ? 6.616 -5.984 -11.241 1.00 91.69 87 LEU A CA 1
ATOM 672 C C . LEU A 1 87 ? 6.528 -4.501 -10.867 1.00 91.69 87 LEU A C 1
ATOM 674 O O . LEU A 1 87 ? 5.443 -3.924 -10.828 1.00 91.69 87 LEU A O 1
ATOM 678 N N . VAL A 1 88 ? 7.675 -3.862 -10.638 1.00 89.50 88 VAL A N 1
ATOM 679 C CA . VAL A 1 88 ? 7.753 -2.442 -10.276 1.00 89.50 88 VAL A CA 1
ATOM 680 C C . VAL A 1 88 ? 8.847 -1.691 -11.033 1.00 89.50 88 VAL A C 1
ATOM 682 O O . VAL A 1 88 ? 9.882 -2.238 -11.429 1.00 89.50 88 VAL A O 1
ATOM 685 N N . THR A 1 89 ? 8.631 -0.388 -11.208 1.00 85.31 89 THR A N 1
ATOM 686 C CA . THR A 1 89 ? 9.655 0.543 -11.693 1.00 85.31 89 THR A CA 1
ATOM 687 C C . THR A 1 89 ? 10.683 0.827 -10.597 1.00 85.31 89 THR A C 1
ATOM 689 O O . THR A 1 89 ? 10.371 0.753 -9.413 1.00 85.31 89 THR A O 1
ATOM 692 N N . GLY A 1 90 ? 11.912 1.200 -10.962 1.00 79.94 90 GLY A N 1
ATOM 693 C CA . GLY A 1 90 ? 12.904 1.620 -9.964 1.00 79.94 90 GLY A CA 1
ATOM 694 C C . GL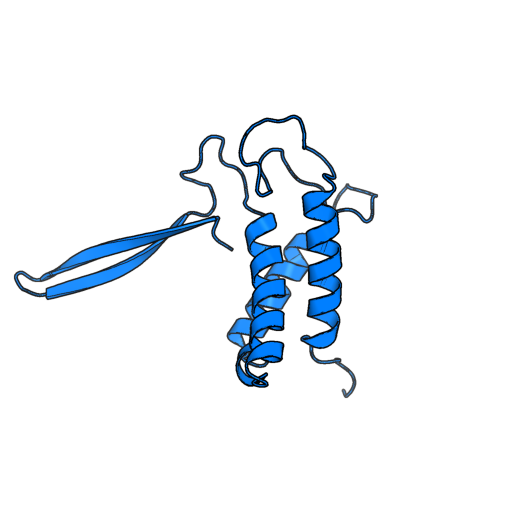Y A 1 90 ? 12.408 2.815 -9.137 1.00 79.94 90 GLY A C 1
ATOM 695 O O . GLY A 1 90 ? 11.755 3.697 -9.691 1.00 79.94 90 GLY A O 1
ATOM 696 N N . GLY A 1 91 ? 12.726 2.836 -7.840 1.00 77.88 91 GLY A N 1
ATOM 697 C CA . GLY A 1 91 ? 12.291 3.891 -6.916 1.00 77.88 91 GLY A CA 1
ATOM 698 C C . GLY A 1 91 ? 10.956 3.622 -6.198 1.00 77.88 91 GLY A C 1
ATOM 699 O O . GLY A 1 91 ? 10.418 4.514 -5.557 1.00 77.88 91 GLY A O 1
ATOM 700 N N . SER A 1 92 ? 10.347 2.443 -6.368 1.00 81.06 92 SER A N 1
ATOM 701 C CA . SER A 1 92 ? 8.973 2.163 -5.909 1.00 81.06 92 SER A CA 1
ATOM 702 C C . SER A 1 92 ? 8.854 1.720 -4.443 1.00 81.06 92 SER A C 1
ATOM 704 O O . SER A 1 92 ? 7.754 1.387 -3.986 1.00 81.06 92 SER A O 1
ATOM 706 N N . CYS A 1 93 ? 9.982 1.613 -3.740 1.00 84.12 93 CYS A N 1
ATOM 707 C CA . CYS A 1 93 ? 10.089 1.148 -2.357 1.00 84.12 93 CYS A CA 1
ATOM 708 C C . CYS A 1 93 ? 10.759 2.222 -1.482 1.00 84.12 93 CYS A C 1
ATOM 710 O O . CYS A 1 93 ? 10.798 3.382 -1.881 1.00 84.12 93 CYS A O 1
ATOM 712 N N . MET A 1 94 ? 11.269 1.871 -0.295 1.00 84.69 94 MET A N 1
ATOM 713 C CA . MET A 1 94 ? 11.976 2.826 0.573 1.00 84.69 94 MET A CA 1
ATOM 714 C C . MET A 1 94 ? 13.143 3.516 -0.146 1.00 84.69 94 MET A C 1
ATOM 716 O O . MET A 1 94 ? 13.453 4.673 0.124 1.00 84.69 94 MET A O 1
ATOM 720 N N . VAL A 1 95 ? 13.788 2.805 -1.070 1.00 82.81 95 VAL A N 1
ATOM 721 C CA . VAL A 1 95 ? 14.780 3.382 -1.970 1.00 82.81 95 VAL A CA 1
ATOM 722 C C . VAL A 1 95 ? 14.044 4.012 -3.150 1.00 82.81 95 VAL A C 1
ATOM 724 O O . VAL A 1 95 ? 13.670 3.317 -4.093 1.00 82.81 95 VAL A O 1
ATOM 727 N N . ASP A 1 96 ? 13.863 5.328 -3.090 1.00 76.88 96 ASP A N 1
ATOM 728 C CA . ASP A 1 96 ? 13.180 6.154 -4.098 1.00 76.88 96 ASP A CA 1
ATOM 729 C C . ASP A 1 96 ? 14.112 6.635 -5.232 1.00 76.88 96 ASP A C 1
ATOM 731 O O . ASP A 1 96 ? 13.673 7.146 -6.263 1.00 76.88 96 ASP A O 1
ATOM 735 N N . CYS A 1 97 ? 15.417 6.401 -5.081 1.00 75.12 97 CYS A N 1
ATOM 736 C CA . CYS A 1 97 ? 16.449 6.746 -6.051 1.00 75.12 97 CYS A CA 1
ATOM 737 C C . CYS A 1 97 ? 16.785 5.584 -7.005 1.00 75.12 97 CYS A C 1
ATOM 739 O O . CYS A 1 97 ? 16.574 4.401 -6.721 1.00 75.12 97 CYS A O 1
ATOM 741 N N . ARG A 1 98 ? 17.392 5.904 -8.158 1.00 74.62 98 ARG A N 1
ATOM 742 C CA . ARG A 1 98 ? 17.860 4.890 -9.120 1.00 74.62 98 ARG A CA 1
ATOM 743 C C . ARG A 1 98 ? 19.050 4.101 -8.566 1.00 74.62 98 ARG A C 1
ATOM 745 O O . ARG A 1 98 ? 20.194 4.499 -8.743 1.00 74.62 98 ARG A O 1
ATOM 752 N N . MET A 1 99 ? 18.760 2.940 -7.984 1.00 79.81 99 MET A N 1
ATOM 753 C CA . MET A 1 99 ? 19.757 2.000 -7.443 1.00 79.81 99 MET A CA 1
ATOM 754 C C . MET A 1 99 ? 19.793 0.650 -8.180 1.00 79.81 99 MET A C 1
ATOM 756 O O . MET A 1 99 ? 20.338 -0.325 -7.677 1.00 79.81 99 MET A O 1
ATOM 760 N N . GLY A 1 100 ? 19.180 0.556 -9.365 1.00 81.75 100 GLY A N 1
ATOM 761 C CA . GLY A 1 100 ? 19.130 -0.693 -10.139 1.00 81.75 100 GLY A CA 1
ATOM 762 C C . GLY A 1 100 ? 18.097 -1.716 -9.648 1.00 81.75 100 GLY A C 1
ATOM 763 O O . GLY A 1 100 ? 17.994 -2.786 -10.229 1.00 81.75 100 GLY A O 1
ATOM 764 N N . ILE A 1 101 ? 17.267 -1.372 -8.663 1.00 85.62 101 ILE A N 1
ATOM 765 C CA . ILE A 1 101 ? 16.263 -2.247 -8.021 1.00 85.62 101 ILE A CA 1
ATOM 766 C C . ILE A 1 101 ? 14.921 -2.368 -8.777 1.00 85.62 101 ILE A C 1
ATOM 768 O O . ILE A 1 101 ? 13.860 -2.500 -8.176 1.00 85.62 101 ILE A O 1
ATOM 772 N N . HIS A 1 102 ? 14.949 -2.262 -10.101 1.00 87.19 102 HIS A N 1
ATOM 773 C CA . HIS A 1 102 ? 13.760 -2.393 -10.946 1.00 87.19 102 HIS A CA 1
ATOM 774 C C . HIS A 1 102 ? 13.379 -3.869 -11.138 1.00 87.19 102 HIS A C 1
ATOM 776 O O . HIS A 1 102 ? 14.200 -4.759 -10.916 1.00 87.19 102 HIS A O 1
ATOM 782 N N . GLY A 1 103 ? 12.147 -4.140 -11.573 1.00 91.62 103 GLY A N 1
ATOM 783 C CA . GLY A 1 103 ? 11.680 -5.507 -11.796 1.00 91.62 103 GLY A CA 1
ATOM 784 C C . GLY A 1 103 ? 10.988 -6.064 -10.556 1.00 91.62 103 GLY A C 1
ATOM 785 O O . GLY A 1 103 ? 9.907 -5.604 -10.204 1.00 91.62 103 GLY A O 1
ATOM 786 N N . HIS A 1 104 ? 11.624 -7.021 -9.876 1.00 93.12 104 HIS A N 1
ATOM 787 C CA . HIS A 1 104 ? 11.047 -7.743 -8.731 1.00 93.12 104 HIS A CA 1
ATOM 788 C C . HIS A 1 104 ? 11.931 -7.637 -7.474 1.00 93.12 104 HIS A C 1
ATOM 790 O O . HIS A 1 104 ? 12.491 -8.636 -7.017 1.00 93.12 104 HIS A O 1
ATOM 796 N N . PRO A 1 105 ? 12.103 -6.437 -6.894 1.00 93.56 105 PRO A N 1
ATOM 797 C CA . PRO A 1 105 ? 12.979 -6.246 -5.747 1.00 93.56 105 PRO A CA 1
ATOM 798 C C . PRO A 1 105 ? 12.431 -6.955 -4.503 1.00 93.56 105 PRO A C 1
ATOM 800 O O . PRO A 1 105 ? 11.235 -6.887 -4.208 1.00 93.56 105 PRO A O 1
ATOM 803 N N . LEU A 1 106 ? 13.326 -7.587 -3.737 1.00 93.12 106 LEU A N 1
ATOM 804 C CA . LEU A 1 106 ? 12.988 -8.378 -2.546 1.00 93.12 106 LEU A CA 1
ATOM 805 C C . LEU A 1 106 ? 12.176 -7.589 -1.507 1.00 93.12 106 LEU A C 1
ATOM 807 O O . LEU A 1 106 ? 11.285 -8.148 -0.871 1.00 93.12 106 LEU A O 1
ATOM 811 N N . GLU A 1 107 ? 12.446 -6.292 -1.354 1.00 93.31 107 GLU A N 1
ATOM 812 C CA . GLU A 1 107 ? 11.701 -5.426 -0.436 1.00 93.31 107 GLU A CA 1
ATOM 813 C C . GLU A 1 107 ? 10.211 -5.389 -0.799 1.00 93.31 107 GLU A C 1
ATOM 815 O O . GLU A 1 107 ? 9.365 -5.688 0.040 1.00 93.31 107 GLU A O 1
ATOM 820 N N . ILE A 1 108 ? 9.880 -5.137 -2.069 1.00 93.75 108 ILE A N 1
ATOM 821 C CA . ILE A 1 108 ? 8.484 -5.126 -2.520 1.00 93.75 108 ILE A CA 1
ATOM 822 C C . ILE A 1 108 ? 7.862 -6.510 -2.395 1.00 93.75 108 ILE A C 1
ATOM 824 O O . ILE A 1 108 ? 6.735 -6.614 -1.926 1.00 93.75 108 ILE A O 1
ATOM 828 N N . GLN A 1 109 ? 8.583 -7.577 -2.748 1.00 95.44 109 GLN A N 1
ATOM 829 C CA . GLN A 1 109 ? 8.020 -8.928 -2.661 1.00 95.44 109 GLN A CA 1
ATOM 830 C C . GLN A 1 109 ? 7.739 -9.352 -1.216 1.00 95.44 109 GLN A C 1
ATOM 832 O O . GLN A 1 109 ? 6.707 -9.959 -0.935 1.00 95.44 109 GLN A O 1
ATOM 837 N N . SER A 1 110 ? 8.624 -9.004 -0.279 1.00 95.94 110 SER A N 1
ATOM 838 C CA . SER A 1 110 ? 8.431 -9.309 1.142 1.00 95.94 110 SER A CA 1
ATOM 839 C C . SER A 1 110 ? 7.272 -8.510 1.745 1.00 95.94 110 SER A C 1
ATOM 841 O O . SER A 1 110 ? 6.438 -9.085 2.451 1.00 95.94 110 SER A O 1
ATOM 843 N N . LEU A 1 111 ? 7.151 -7.222 1.400 1.00 95.94 111 LEU A N 1
ATOM 844 C CA . LEU A 1 111 ? 6.001 -6.393 1.768 1.00 95.94 111 LEU A CA 1
ATOM 845 C C . LEU A 1 111 ? 4.704 -6.919 1.156 1.00 95.94 111 LEU A C 1
ATOM 847 O O . LEU A 1 111 ? 3.693 -6.997 1.848 1.00 95.94 111 LEU A O 1
ATOM 851 N N . PHE A 1 112 ? 4.735 -7.320 -0.113 1.00 96.06 112 PHE A N 1
ATOM 852 C CA . PHE A 1 112 ? 3.568 -7.825 -0.822 1.00 96.06 112 PHE A CA 1
ATOM 853 C C . PHE A 1 112 ? 3.062 -9.123 -0.197 1.00 96.06 112 PHE A C 1
ATOM 855 O O . PHE A 1 112 ? 1.884 -9.233 0.135 1.00 96.06 112 PHE A O 1
ATOM 862 N N . TYR A 1 113 ? 3.961 -10.070 0.078 1.00 96.56 113 TYR A N 1
ATOM 863 C CA . TYR A 1 113 ? 3.609 -11.307 0.768 1.00 96.56 113 TYR A CA 1
ATOM 864 C C . TYR A 1 113 ? 3.052 -11.053 2.177 1.00 96.56 113 TYR A C 1
ATOM 866 O O . TYR A 1 113 ? 2.047 -11.652 2.568 1.00 96.56 113 TYR A O 1
ATOM 874 N N . SER A 1 114 ? 3.667 -10.140 2.937 1.00 96.44 114 SER A N 1
ATOM 875 C CA . SER A 1 114 ? 3.176 -9.753 4.264 1.00 96.44 114 SER A CA 1
ATOM 876 C C . SER A 1 114 ? 1.774 -9.141 4.187 1.00 96.44 114 SER A C 1
ATOM 878 O O . SER A 1 114 ? 0.873 -9.566 4.911 1.00 96.44 114 SER A O 1
ATOM 880 N N . ALA A 1 115 ? 1.555 -8.214 3.251 1.00 96.25 115 ALA A N 1
ATOM 881 C CA . ALA A 1 115 ? 0.258 -7.596 3.013 1.00 96.25 115 ALA A CA 1
ATOM 882 C C . ALA A 1 115 ? -0.802 -8.642 2.635 1.00 96.25 115 ALA A C 1
ATOM 884 O O . ALA A 1 115 ? -1.863 -8.657 3.247 1.00 96.25 115 ALA A O 1
ATOM 885 N N . LEU A 1 116 ? -0.512 -9.580 1.725 1.00 95.50 116 LEU A N 1
ATOM 886 C CA . LEU A 1 116 ? -1.441 -10.661 1.360 1.00 95.50 116 LEU A CA 1
ATOM 887 C C . LEU A 1 116 ? -1.846 -11.527 2.562 1.00 95.50 116 LEU A C 1
ATOM 889 O O . LEU A 1 116 ? -3.019 -11.878 2.705 1.00 95.50 116 LEU A O 1
ATOM 893 N N . LYS A 1 117 ? -0.904 -11.844 3.461 1.00 95.81 117 LYS A N 1
ATOM 894 C CA . LYS A 1 117 ? -1.226 -12.551 4.710 1.00 95.81 117 LYS A CA 1
ATOM 895 C C . LYS A 1 117 ? -2.167 -11.739 5.595 1.00 95.81 117 LYS A C 1
ATOM 897 O O . LYS A 1 117 ? -3.112 -12.310 6.130 1.00 95.81 117 LYS A O 1
ATOM 902 N N . CYS A 1 118 ? -1.924 -10.434 5.715 1.00 95.25 118 CYS A N 1
ATOM 903 C CA . CYS A 1 118 ? -2.790 -9.532 6.469 1.00 95.25 118 CYS A CA 1
ATOM 904 C C . CYS A 1 118 ? -4.197 -9.483 5.861 1.00 95.25 118 CYS A C 1
ATOM 906 O O . CYS A 1 118 ? -5.185 -9.642 6.568 1.00 95.25 118 CYS A O 1
ATOM 908 N N . LEU A 1 119 ? -4.294 -9.328 4.540 1.00 94.25 119 LEU A N 1
ATOM 909 C CA . LEU A 1 119 ? -5.563 -9.249 3.818 1.00 94.25 119 LEU A CA 1
ATOM 910 C C . LEU A 1 119 ? -6.446 -10.475 4.028 1.00 94.25 119 LEU A C 1
ATOM 912 O O . LEU A 1 119 ? -7.651 -10.332 4.193 1.00 94.25 119 LEU A O 1
ATOM 916 N N . ARG A 1 120 ? -5.855 -11.671 4.074 1.00 93.12 120 ARG A N 1
ATOM 917 C CA . ARG A 1 120 ? -6.597 -12.913 4.324 1.00 93.12 120 ARG A CA 1
ATOM 918 C C . ARG A 1 120 ? -7.314 -12.926 5.680 1.00 93.12 120 ARG A C 1
ATOM 920 O O . ARG A 1 120 ? -8.314 -13.617 5.814 1.00 93.12 120 ARG A O 1
ATOM 927 N N . GLU A 1 121 ? -6.795 -12.209 6.672 1.00 90.69 121 GLU A N 1
ATOM 928 C CA . GLU A 1 121 ? -7.399 -12.108 8.007 1.00 90.69 121 GLU A CA 1
ATOM 929 C C . GLU A 1 121 ? -8.445 -10.983 8.087 1.00 90.69 121 GLU A C 1
ATOM 931 O O . GLU A 1 121 ? -9.381 -11.081 8.872 1.00 90.69 121 GLU A O 1
ATOM 936 N N . MET A 1 122 ? -8.295 -9.925 7.280 1.00 91.88 122 MET A N 1
ATOM 937 C CA . MET A 1 122 ? -9.133 -8.716 7.342 1.00 91.88 122 MET A CA 1
ATOM 938 C C . MET A 1 122 ? -10.288 -8.697 6.333 1.00 91.88 122 MET A C 1
ATOM 940 O O . MET A 1 122 ? -11.224 -7.909 6.478 1.00 91.88 122 MET A O 1
ATOM 944 N N . LEU A 1 123 ? -10.214 -9.500 5.269 1.00 90.56 123 LEU A N 1
ATOM 945 C CA . LEU A 1 123 ? -11.268 -9.581 4.263 1.00 90.56 123 LEU A CA 1
ATOM 946 C C . LEU A 1 123 ? -12.365 -10.553 4.714 1.00 90.56 123 LEU A C 1
ATOM 948 O O . LEU A 1 123 ? -12.055 -11.680 5.108 1.00 90.56 123 LEU A O 1
ATOM 952 N N . PRO A 1 124 ? -13.649 -10.172 4.603 1.00 85.19 124 PRO A N 1
ATOM 953 C CA . PRO A 1 124 ? -14.738 -11.090 4.889 1.00 85.19 124 PRO A CA 1
ATOM 954 C C . PRO A 1 124 ? -14.710 -12.254 3.894 1.00 85.19 124 PRO A C 1
ATOM 956 O O . PRO A 1 124 ? -14.578 -12.060 2.682 1.00 85.19 124 PRO A O 1
ATOM 959 N N . VAL A 1 125 ? -14.858 -13.477 4.404 1.00 78.25 125 VAL A N 1
ATOM 960 C CA . VAL A 1 125 ? -15.049 -14.657 3.560 1.00 78.25 125 VAL A CA 1
ATOM 961 C C . VAL A 1 125 ? -16.432 -14.534 2.931 1.00 78.25 125 VAL A C 1
ATOM 963 O O . VAL A 1 125 ? -17.444 -14.735 3.600 1.00 78.25 125 VAL A O 1
ATOM 966 N N . ASN A 1 126 ? -16.496 -14.195 1.646 1.00 59.59 126 ASN A N 1
ATOM 967 C CA . ASN A 1 126 ? -17.744 -14.284 0.896 1.00 59.59 126 ASN A CA 1
ATOM 968 C C . ASN A 1 126 ? -18.129 -15.767 0.772 1.00 59.59 126 ASN A C 1
ATOM 970 O O . ASN A 1 126 ? -17.664 -16.471 -0.120 1.00 59.59 126 ASN A O 1
ATOM 974 N N . GLY A 1 127 ? -18.943 -16.233 1.718 1.00 51.78 127 GLY A N 1
ATOM 975 C CA . GLY A 1 127 ? -19.401 -17.612 1.849 1.00 51.78 127 GLY A CA 1
ATOM 976 C C . GLY A 1 127 ? -20.756 -17.694 2.551 1.00 51.78 127 GLY A C 1
ATOM 977 O O . GLY A 1 127 ? -20.883 -18.361 3.570 1.00 51.78 127 GLY A O 1
ATOM 978 N N . SER A 1 128 ? -21.755 -16.964 2.050 1.00 39.62 128 SER A N 1
ATOM 979 C CA . SER A 1 128 ? -23.185 -17.304 2.169 1.00 39.62 128 SER A CA 1
ATOM 980 C C . SER A 1 128 ? -24.024 -16.385 1.271 1.00 39.62 128 SER A C 1
ATOM 982 O O . SER A 1 128 ? -24.529 -15.342 1.678 1.00 39.62 128 SER A O 1
ATOM 984 N N . SER A 1 129 ? -24.146 -16.778 0.006 1.00 33.56 129 SER A N 1
ATOM 985 C CA . SER A 1 129 ? -25.255 -16.447 -0.898 1.00 33.56 129 SER A CA 1
ATOM 986 C C . SER A 1 129 ? -25.409 -17.610 -1.862 1.00 33.56 129 SER A C 1
ATOM 988 O O . SER A 1 129 ? -24.375 -17.970 -2.467 1.00 33.56 129 SER A O 1
#

Radius of gyration: 17.63 Å; chains: 1; bounding box: 45×56×40 Å